Protein AF-A0A101CAP6-F1 (afdb_monomer_lite)

Foldseek 3Di:
DVLVVLVVVLVVVLVVVVVVLVVCQVVVDVVSDQDVPGCLVVLLVSLLVSQLVNQLSNDPPPSVVSSVVSNVQLNVLLVVLVVVCVVVVVPVVDPSSVSSVVRSVVVSVVVNVVVVVVVVVVD

Radius of gyration: 16.32 Å; chains: 1; bounding box: 35×28×50 Å

Sequence (123 aa):
MIRKIKFCILIIVISYTIVYFDYKIAEGDPNFHYGKDGGIILIIESILILGSLFFLVMAKTKRFLFFILGFFTSLIGSILIYLILGFCNIFENSPFHIISCISFIIIFFCFEKLINKNTIVEK

Structure (mmCIF, N/CA/C/O backbone):
data_AF-A0A101CAP6-F1
#
_entry.id   AF-A0A101CAP6-F1
#
loop_
_atom_site.group_PDB
_atom_site.id
_atom_site.type_symbol
_atom_site.label_atom_id
_atom_site.label_alt_id
_atom_site.label_comp_id
_atom_site.label_asym_id
_atom_site.label_entity_id
_atom_site.label_seq_id
_atom_site.pdbx_PDB_ins_code
_atom_site.Cartn_x
_atom_site.Cartn_y
_atom_site.Cartn_z
_atom_site.occupancy
_atom_site.B_iso_or_equiv
_atom_site.auth_seq_id
_atom_site.auth_comp_id
_atom_site.auth_asym_id
_atom_site.auth_atom_id
_atom_site.pdbx_PDB_model_num
ATOM 1 N N . MET A 1 1 ? -5.671 -11.054 19.348 1.00 60.31 1 MET A N 1
ATOM 2 C CA . MET A 1 1 ? -5.195 -12.199 18.538 1.00 60.31 1 MET A CA 1
ATOM 3 C C . MET A 1 1 ? -5.668 -12.123 17.084 1.00 60.31 1 MET A C 1
ATOM 5 O O . MET A 1 1 ? -4.830 -12.040 16.200 1.00 60.31 1 MET A O 1
ATOM 9 N N . ILE A 1 2 ? -6.978 -12.010 16.832 1.00 75.38 2 ILE A N 1
ATOM 10 C CA . ILE A 1 2 ? -7.584 -11.967 15.481 1.00 75.38 2 ILE A CA 1
ATOM 11 C C . ILE A 1 2 ? -6.980 -10.915 14.531 1.00 75.38 2 ILE A C 1
ATOM 13 O O . ILE A 1 2 ? -6.732 -11.222 13.373 1.00 75.38 2 ILE A O 1
ATOM 17 N N . ARG A 1 3 ? -6.681 -9.693 14.996 1.00 68.25 3 ARG A N 1
ATOM 18 C CA . ARG A 1 3 ? -6.064 -8.653 14.144 1.00 68.25 3 ARG A CA 1
ATOM 19 C C . ARG A 1 3 ? -4.656 -9.024 13.660 1.00 68.25 3 ARG A C 1
ATOM 21 O O . ARG A 1 3 ? -4.331 -8.761 12.512 1.00 68.25 3 ARG A O 1
ATOM 28 N N . LYS A 1 4 ? -3.842 -9.656 14.515 1.00 69.69 4 LYS A N 1
ATOM 29 C CA . LYS A 1 4 ? -2.490 -10.111 14.147 1.00 69.69 4 LYS A CA 1
ATOM 30 C C . LYS A 1 4 ? -2.564 -11.220 13.093 1.00 69.69 4 LYS A C 1
ATOM 32 O O . LYS A 1 4 ? -1.833 -11.174 12.119 1.00 69.69 4 LYS A O 1
ATOM 37 N N . ILE A 1 5 ? -3.519 -12.139 13.244 1.00 76.00 5 ILE A N 1
ATOM 38 C CA . ILE A 1 5 ? -3.778 -13.212 12.273 1.00 76.00 5 ILE A CA 1
ATOM 39 C C . ILE A 1 5 ? -4.234 -12.631 10.927 1.00 76.00 5 ILE A C 1
ATOM 41 O O . ILE A 1 5 ? -3.677 -12.986 9.897 1.00 76.00 5 ILE A O 1
ATOM 45 N N . LYS A 1 6 ? -5.181 -11.679 10.927 1.00 72.06 6 LYS A N 1
ATOM 46 C CA . LYS A 1 6 ? -5.620 -10.983 9.703 1.00 72.06 6 LYS A CA 1
ATOM 47 C C . LYS A 1 6 ? -4.473 -10.264 8.993 1.00 72.06 6 LYS A C 1
ATOM 49 O O . LYS A 1 6 ? -4.409 -10.301 7.773 1.00 72.06 6 LYS A O 1
ATOM 54 N N . PHE A 1 7 ? -3.567 -9.646 9.750 1.00 74.31 7 PHE A N 1
ATOM 55 C CA . PHE A 1 7 ? -2.373 -9.006 9.202 1.00 74.31 7 PHE A CA 1
ATOM 56 C C . PHE A 1 7 ? -1.403 -10.017 8.578 1.00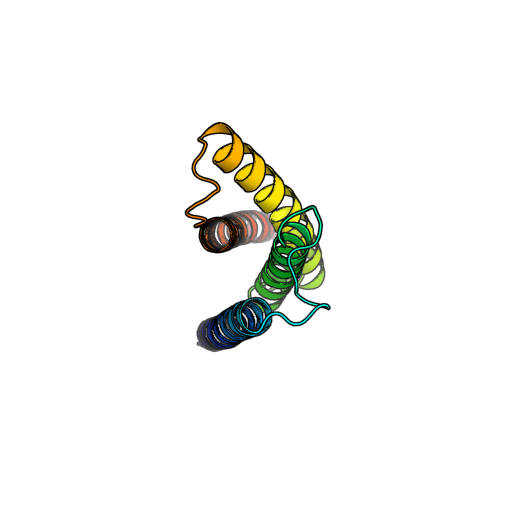 74.31 7 PHE A C 1
ATOM 58 O O . PHE A 1 7 ? -0.952 -9.801 7.460 1.00 74.31 7 PHE A O 1
ATOM 65 N N . CYS A 1 8 ? -1.131 -11.141 9.250 1.00 72.94 8 CYS A N 1
ATOM 66 C CA . CYS A 1 8 ? -0.291 -12.204 8.694 1.00 72.94 8 CYS A CA 1
ATOM 67 C C . CYS A 1 8 ? -0.888 -12.796 7.411 1.00 72.94 8 CYS A C 1
ATOM 69 O O . CYS A 1 8 ? -0.169 -12.965 6.434 1.00 72.94 8 CYS A O 1
ATOM 71 N N . ILE A 1 9 ? -2.199 -13.057 7.389 1.00 77.56 9 ILE A N 1
ATOM 72 C CA . ILE A 1 9 ? -2.897 -13.544 6.190 1.00 77.56 9 ILE A CA 1
ATOM 73 C C . ILE A 1 9 ? -2.797 -12.515 5.062 1.00 77.56 9 ILE A C 1
ATOM 75 O O . ILE A 1 9 ? -2.483 -12.883 3.936 1.00 77.56 9 ILE A O 1
ATOM 79 N N . LEU A 1 10 ? -3.010 -11.230 5.364 1.00 76.12 10 LEU A N 1
ATOM 80 C CA . LEU A 1 10 ? -2.874 -10.164 4.376 1.00 76.12 10 LEU A CA 1
ATOM 81 C C . LEU A 1 10 ? -1.454 -10.135 3.797 1.00 76.12 10 LEU A C 1
ATOM 83 O O . LEU A 1 10 ? -1.320 -10.130 2.584 1.00 76.12 10 LEU A O 1
ATOM 87 N N . ILE A 1 11 ? -0.408 -10.191 4.628 1.00 76.50 11 ILE A N 1
ATOM 88 C CA . ILE A 1 11 ? 0.984 -10.241 4.150 1.00 76.50 11 ILE A CA 1
ATOM 89 C C . ILE A 1 11 ? 1.211 -11.439 3.229 1.00 76.50 11 ILE A C 1
ATOM 91 O O . ILE A 1 11 ? 1.812 -11.273 2.178 1.00 76.50 11 ILE A O 1
ATOM 95 N N . ILE A 1 12 ? 0.724 -12.629 3.588 1.00 78.19 12 ILE A N 1
ATOM 96 C CA . ILE A 1 12 ? 0.893 -13.828 2.754 1.00 78.19 12 ILE A CA 1
ATOM 97 C C . ILE A 1 12 ? 0.236 -13.628 1.384 1.00 78.19 12 ILE A C 1
ATOM 99 O O . ILE A 1 12 ? 0.855 -13.920 0.364 1.00 78.19 12 ILE A O 1
ATOM 103 N N . VAL A 1 13 ? -0.985 -13.086 1.355 1.00 78.31 13 VAL A N 1
ATOM 104 C CA . VAL A 1 13 ? -1.701 -12.785 0.107 1.00 78.31 13 VAL A CA 1
ATOM 105 C C . VAL A 1 13 ? -0.940 -11.745 -0.713 1.00 78.31 13 VAL A C 1
ATOM 107 O O . VAL A 1 13 ? -0.730 -11.950 -1.904 1.00 78.31 13 VAL A O 1
ATOM 110 N N . ILE A 1 14 ? -0.476 -10.666 -0.081 1.00 73.44 14 ILE A N 1
ATOM 111 C CA . ILE A 1 14 ? 0.325 -9.612 -0.713 1.00 73.44 14 ILE A CA 1
ATOM 112 C C . ILE A 1 14 ? 1.587 -10.202 -1.345 1.00 73.44 14 ILE A C 1
ATOM 114 O O . ILE A 1 14 ? 1.820 -10.004 -2.532 1.00 73.44 14 ILE A O 1
ATOM 118 N N . SER A 1 15 ? 2.375 -10.953 -0.575 1.00 73.00 15 SER A N 1
ATOM 119 C CA . SER A 1 15 ? 3.631 -11.537 -1.043 1.00 73.00 15 SER A CA 1
ATOM 120 C C . SER A 1 15 ? 3.402 -12.514 -2.190 1.00 73.00 15 SER A C 1
ATOM 122 O O . SER A 1 15 ? 4.129 -12.471 -3.174 1.00 73.00 15 SER A O 1
ATOM 124 N N . TYR A 1 16 ? 2.367 -13.354 -2.102 1.00 80.75 16 TYR A N 1
ATOM 125 C CA . TYR A 1 16 ? 1.992 -14.253 -3.193 1.00 80.75 16 TYR A CA 1
ATOM 126 C C . TYR A 1 16 ? 1.602 -13.482 -4.461 1.00 80.75 16 TYR A C 1
ATOM 128 O O . TYR A 1 16 ? 2.002 -13.855 -5.559 1.00 80.75 16 TYR A O 1
ATOM 136 N N . THR A 1 17 ? 0.863 -12.382 -4.305 1.00 73.19 17 THR A N 1
ATOM 137 C CA . THR A 1 17 ? 0.409 -11.543 -5.422 1.00 73.19 17 THR A CA 1
ATOM 138 C C . THR A 1 17 ? 1.585 -10.848 -6.111 1.00 73.19 17 THR A C 1
ATOM 140 O O . THR A 1 17 ? 1.654 -10.849 -7.335 1.00 73.19 17 THR A O 1
ATOM 143 N N . ILE A 1 18 ? 2.537 -10.314 -5.337 1.00 73.06 18 ILE A N 1
ATOM 144 C CA . ILE A 1 18 ? 3.768 -9.701 -5.863 1.00 73.06 18 ILE A CA 1
ATOM 145 C C . ILE A 1 18 ? 4.586 -10.741 -6.634 1.00 73.06 18 ILE A C 1
ATOM 147 O O . ILE A 1 18 ? 4.901 -10.519 -7.796 1.00 73.06 18 ILE A O 1
ATOM 151 N N . VAL A 1 19 ? 4.846 -11.909 -6.034 1.00 77.56 19 VAL A N 1
ATOM 152 C CA . VAL A 1 19 ? 5.608 -12.990 -6.685 1.00 77.56 19 VAL A CA 1
ATOM 153 C C . VAL A 1 19 ? 4.924 -13.466 -7.970 1.00 77.56 19 VAL A C 1
ATOM 155 O O . VAL A 1 19 ? 5.596 -13.732 -8.963 1.00 77.56 19 VAL A O 1
ATOM 158 N N . TYR A 1 20 ? 3.592 -13.561 -7.974 1.00 77.31 20 TYR A N 1
ATOM 159 C CA . TYR A 1 20 ? 2.828 -13.927 -9.164 1.00 77.31 20 TYR A CA 1
ATOM 160 C C . TYR A 1 20 ? 2.959 -12.884 -10.282 1.00 77.31 20 TYR A C 1
ATOM 162 O O . TYR A 1 20 ? 3.150 -13.255 -11.441 1.00 77.31 20 TYR A O 1
ATOM 170 N N . PHE A 1 21 ? 2.884 -11.592 -9.950 1.00 66.50 21 PHE A N 1
ATOM 171 C CA . PHE A 1 21 ? 3.072 -10.527 -10.932 1.00 66.50 21 PHE A CA 1
ATOM 172 C C . PHE A 1 21 ? 4.503 -10.486 -11.466 1.00 66.50 21 PHE A C 1
ATOM 174 O O . PHE A 1 21 ? 4.668 -10.463 -12.681 1.00 66.50 21 PHE A O 1
ATOM 181 N N . ASP A 1 22 ? 5.518 -10.577 -10.605 1.00 67.31 22 ASP A N 1
ATOM 182 C CA . ASP A 1 22 ? 6.924 -10.629 -11.026 1.00 67.31 22 ASP A CA 1
ATOM 183 C C . ASP A 1 22 ? 7.183 -11.812 -11.972 1.00 67.31 22 ASP A C 1
ATOM 185 O O . ASP A 1 22 ? 7.839 -11.662 -13.003 1.00 67.31 22 ASP A O 1
ATOM 189 N N . TYR A 1 23 ? 6.606 -12.981 -11.671 1.00 76.81 23 TYR A N 1
ATOM 190 C CA . TYR A 1 23 ? 6.677 -14.156 -12.540 1.00 76.81 23 TYR A CA 1
ATOM 191 C C . TYR A 1 23 ? 6.013 -13.914 -13.904 1.00 76.81 23 TYR A C 1
ATOM 193 O O . TYR A 1 23 ? 6.605 -14.214 -14.941 1.00 76.81 23 TYR A O 1
ATOM 201 N N . LYS A 1 24 ? 4.802 -13.342 -13.924 1.00 68.19 24 LYS A N 1
ATOM 202 C CA . LYS A 1 24 ? 4.073 -13.050 -15.170 1.00 68.19 24 LYS A CA 1
ATOM 203 C C . LYS A 1 24 ? 4.766 -12.003 -16.036 1.00 68.19 24 LYS A C 1
ATOM 205 O O . LYS A 1 24 ? 4.752 -12.112 -17.261 1.00 68.19 24 LYS A O 1
ATOM 210 N N . ILE A 1 25 ? 5.402 -11.027 -15.400 1.00 64.38 25 ILE A N 1
ATOM 211 C CA . ILE A 1 25 ? 6.237 -10.028 -16.062 1.00 64.38 25 ILE A CA 1
ATOM 212 C C . ILE A 1 25 ? 7.479 -10.698 -16.677 1.00 64.38 25 ILE A C 1
ATOM 214 O O . ILE A 1 25 ? 7.815 -10.417 -17.827 1.00 64.38 25 ILE A O 1
ATOM 218 N N . ALA A 1 26 ? 8.131 -11.616 -15.953 1.00 67.88 26 ALA A N 1
ATOM 219 C CA . ALA A 1 26 ? 9.312 -12.341 -16.429 1.00 67.88 26 ALA A CA 1
ATOM 220 C C . ALA A 1 26 ? 9.016 -13.328 -17.576 1.00 67.88 26 ALA A C 1
ATOM 222 O O . ALA A 1 26 ? 9.868 -13.524 -18.440 1.00 67.88 26 ALA A O 1
ATOM 223 N N . GLU A 1 27 ? 7.814 -13.916 -17.625 1.00 74.88 27 GLU A N 1
ATOM 224 C CA . GLU A 1 27 ? 7.355 -14.769 -18.738 1.00 74.88 27 GLU A CA 1
ATOM 225 C C . GLU A 1 27 ? 7.111 -14.000 -20.050 1.00 74.88 27 GLU A C 1
ATOM 227 O O . GLU A 1 27 ? 6.919 -14.622 -21.094 1.00 74.88 27 GLU A O 1
ATOM 232 N N . GLY A 1 28 ? 7.123 -12.665 -20.023 1.00 56.53 28 GLY A N 1
ATOM 233 C CA . GLY A 1 28 ? 6.902 -11.841 -21.208 1.00 56.53 28 GLY A CA 1
ATOM 234 C C . GLY A 1 28 ? 5.457 -11.855 -21.713 1.00 56.53 28 GLY A C 1
ATOM 235 O O . GLY A 1 28 ? 5.205 -11.805 -22.916 1.00 56.53 28 GLY A O 1
ATOM 236 N N . ASP A 1 29 ? 4.487 -11.949 -20.801 1.00 61.03 29 ASP A N 1
ATOM 237 C CA . ASP A 1 29 ? 3.073 -11.841 -21.157 1.00 61.03 29 ASP A CA 1
ATOM 238 C C . ASP A 1 29 ? 2.786 -10.413 -21.671 1.00 61.03 29 ASP A C 1
ATOM 240 O O . ASP A 1 29 ? 2.998 -9.455 -20.929 1.00 61.03 29 ASP A O 1
ATOM 244 N N . PRO A 1 30 ? 2.299 -10.213 -22.910 1.00 54.53 30 PRO A N 1
ATOM 245 C CA . PRO A 1 30 ? 2.090 -8.887 -23.497 1.00 54.53 30 PRO A CA 1
ATOM 246 C C . PRO A 1 30 ? 1.072 -8.015 -22.755 1.00 54.53 30 PRO A C 1
ATOM 248 O O . PRO A 1 30 ? 1.091 -6.798 -22.925 1.00 54.53 30 PRO A O 1
ATOM 251 N N . ASN A 1 31 ? 0.227 -8.605 -21.903 1.00 57.38 31 ASN A N 1
ATOM 252 C CA . ASN A 1 31 ? -0.678 -7.855 -21.027 1.00 57.38 31 ASN A CA 1
ATOM 253 C C . ASN A 1 31 ? 0.002 -7.355 -19.738 1.00 57.38 31 ASN A C 1
ATOM 255 O O . ASN A 1 31 ? -0.508 -6.443 -19.094 1.00 57.38 31 ASN A O 1
ATOM 259 N N . PHE A 1 32 ? 1.136 -7.957 -19.364 1.00 52.00 32 PHE A N 1
ATOM 260 C CA . PHE A 1 32 ? 1.978 -7.588 -18.216 1.00 52.00 32 PHE A CA 1
ATOM 261 C C . PHE A 1 32 ? 3.324 -6.989 -18.631 1.00 52.00 32 PHE A C 1
ATOM 263 O O . PHE A 1 32 ? 4.080 -6.515 -17.782 1.00 52.00 32 PHE A O 1
ATOM 270 N N . HIS A 1 33 ? 3.636 -7.004 -19.927 1.00 51.25 33 HIS A N 1
ATOM 271 C CA . HIS A 1 33 ? 4.849 -6.429 -20.463 1.00 51.25 33 HIS A CA 1
ATOM 272 C C . HIS A 1 33 ? 4.936 -4.948 -20.108 1.00 51.25 33 HIS A C 1
ATOM 274 O O . HIS A 1 33 ? 3.954 -4.206 -20.152 1.00 51.25 33 HIS A O 1
ATOM 280 N N . TYR A 1 34 ? 6.167 -4.542 -19.802 1.00 50.94 34 TYR A N 1
ATOM 281 C CA . TYR A 1 34 ? 6.632 -3.168 -19.733 1.00 50.94 34 TYR A CA 1
ATOM 282 C C . TYR A 1 34 ? 6.075 -2.392 -20.939 1.00 50.94 34 TYR A C 1
ATOM 284 O O . TYR A 1 34 ? 6.646 -2.413 -22.028 1.00 50.94 34 TYR A O 1
ATOM 292 N N . GLY A 1 35 ? 4.946 -1.699 -20.764 1.00 52.59 35 GLY A N 1
ATOM 293 C CA . GLY A 1 35 ? 4.564 -0.613 -21.660 1.00 52.59 35 GLY A CA 1
ATOM 294 C C . GLY A 1 35 ? 5.663 0.460 -21.670 1.00 52.59 35 GLY A C 1
ATOM 295 O O . GLY A 1 35 ? 6.690 0.323 -21.002 1.00 52.59 35 GLY A O 1
ATOM 296 N N . LYS A 1 36 ? 5.443 1.583 -22.361 1.00 56.28 36 LYS A N 1
ATOM 297 C CA . LYS A 1 36 ? 6.405 2.710 -22.388 1.00 56.28 36 LYS A CA 1
ATOM 298 C C . LYS A 1 36 ? 6.884 3.173 -21.000 1.00 56.28 36 LYS A C 1
ATOM 300 O O . LYS A 1 36 ? 7.966 3.741 -20.903 1.00 56.28 36 LYS A O 1
ATOM 305 N N . ASP A 1 37 ? 6.116 2.874 -19.954 1.00 62.47 37 ASP A N 1
ATOM 306 C CA . ASP A 1 37 ? 6.335 3.337 -18.581 1.00 62.47 37 ASP A CA 1
ATOM 307 C C . ASP A 1 37 ? 6.962 2.263 -17.678 1.00 62.47 37 ASP A C 1
ATOM 309 O O . ASP A 1 37 ? 6.963 2.377 -16.456 1.00 62.47 37 ASP A O 1
ATOM 313 N N . G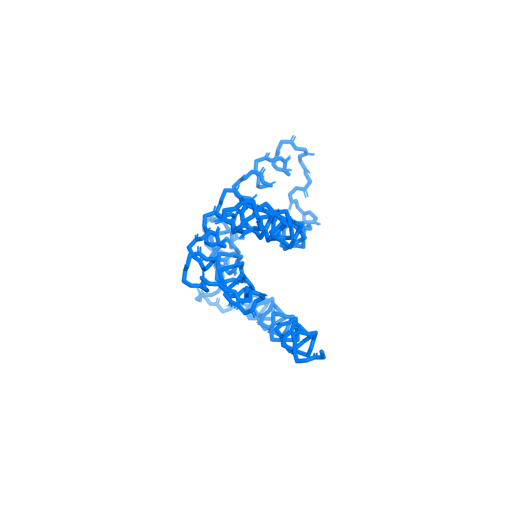LY A 1 38 ? 7.423 1.160 -18.261 1.00 67.38 38 GLY A N 1
ATOM 314 C CA . GLY A 1 38 ? 8.154 0.110 -17.568 1.00 67.38 38 GLY A CA 1
ATOM 315 C C . GLY A 1 38 ? 7.462 -0.536 -16.360 1.00 67.38 38 GLY A C 1
ATOM 316 O O . GLY A 1 38 ? 8.120 -0.907 -15.393 1.00 67.38 38 GLY A O 1
ATOM 317 N N . GLY A 1 39 ? 6.130 -0.639 -16.396 1.00 72.19 39 GLY A N 1
ATOM 318 C CA . GLY A 1 39 ? 5.335 -1.261 -15.330 1.00 72.19 39 GLY A CA 1
ATOM 319 C C . GLY A 1 39 ? 5.061 -0.364 -14.115 1.00 72.19 39 GLY A C 1
ATOM 320 O O . GLY A 1 39 ? 4.375 -0.797 -13.192 1.00 72.19 39 GLY A O 1
ATOM 321 N N . ILE A 1 40 ? 5.516 0.897 -14.113 1.00 75.31 40 ILE A N 1
ATOM 322 C CA . ILE A 1 40 ? 5.348 1.831 -12.981 1.00 75.31 40 ILE A CA 1
ATOM 323 C C . ILE A 1 40 ? 3.870 2.029 -12.611 1.00 75.31 40 ILE A C 1
ATOM 325 O O . ILE A 1 40 ? 3.529 2.060 -11.429 1.00 75.31 40 ILE A O 1
ATOM 329 N N . ILE A 1 41 ? 2.982 2.129 -13.603 1.00 79.62 41 ILE A N 1
ATOM 330 C CA . ILE A 1 41 ? 1.542 2.326 -13.373 1.00 79.62 41 ILE A CA 1
ATOM 331 C C . ILE A 1 41 ? 0.933 1.123 -12.640 1.00 79.62 41 ILE A C 1
ATOM 333 O O . ILE A 1 41 ? 0.293 1.306 -11.608 1.00 79.62 41 ILE A O 1
ATOM 337 N N . LEU A 1 42 ? 1.204 -0.100 -13.107 1.00 77.75 42 LEU A N 1
ATOM 338 C CA . LEU A 1 42 ? 0.752 -1.346 -12.468 1.00 77.75 42 LEU A CA 1
ATOM 339 C C . LEU A 1 42 ? 1.274 -1.476 -11.028 1.00 77.75 42 LEU A C 1
ATOM 341 O O . LEU A 1 42 ? 0.560 -1.912 -10.119 1.00 77.75 42 LEU A O 1
ATOM 345 N N . ILE A 1 43 ? 2.516 -1.053 -10.792 1.00 78.75 43 ILE A N 1
ATOM 346 C CA . ILE A 1 43 ? 3.104 -1.017 -9.452 1.00 78.75 43 ILE A CA 1
ATOM 347 C C . ILE A 1 43 ? 2.354 -0.022 -8.550 1.00 78.75 43 ILE A C 1
ATOM 349 O O . ILE A 1 43 ? 2.017 -0.340 -7.409 1.00 78.75 43 ILE A O 1
ATOM 353 N N . ILE A 1 44 ? 2.039 1.176 -9.044 1.00 84.44 44 ILE A N 1
ATOM 354 C CA . ILE A 1 44 ? 1.267 2.162 -8.276 1.00 84.44 44 ILE A CA 1
ATOM 355 C C . ILE A 1 44 ? -0.143 1.634 -7.982 1.00 84.44 44 ILE A C 1
ATOM 357 O O . ILE A 1 44 ? -0.590 1.701 -6.837 1.00 84.44 44 ILE A O 1
ATOM 361 N N . GLU A 1 45 ? -0.830 1.057 -8.968 1.00 85.88 45 GLU A N 1
ATOM 362 C CA . GLU A 1 45 ? -2.163 0.467 -8.797 1.00 85.88 45 GLU A CA 1
ATOM 363 C C . GLU A 1 45 ? -2.178 -0.631 -7.732 1.00 85.88 45 GLU A C 1
ATOM 365 O O . GLU A 1 45 ? -3.031 -0.636 -6.839 1.00 85.88 45 GLU A O 1
ATOM 370 N N . SER A 1 46 ? -1.196 -1.530 -7.766 1.00 85.19 46 SER A N 1
ATOM 371 C CA . SER A 1 46 ? -1.082 -2.583 -6.761 1.00 85.19 46 SER A CA 1
ATOM 372 C C . SER A 1 46 ? -0.804 -2.016 -5.362 1.00 85.19 46 SER A C 1
ATOM 374 O O . SER A 1 46 ? -1.443 -2.466 -4.411 1.00 85.19 46 SER A O 1
ATOM 376 N N . ILE A 1 47 ? 0.033 -0.978 -5.213 1.00 89.44 47 ILE A N 1
ATOM 377 C CA . ILE A 1 47 ? 0.263 -0.266 -3.934 1.00 89.44 47 ILE A CA 1
ATOM 378 C C . ILE A 1 47 ? -1.017 0.414 -3.414 1.00 89.44 47 ILE A C 1
ATOM 380 O O . ILE A 1 47 ? -1.288 0.395 -2.204 1.00 89.44 47 ILE A O 1
ATOM 384 N N . LEU A 1 48 ? -1.819 1.007 -4.303 1.00 92.00 48 LEU A N 1
ATOM 385 C CA . LEU A 1 48 ? -3.102 1.630 -3.964 1.00 92.00 48 LEU A CA 1
ATOM 386 C C . LEU A 1 48 ? -4.081 0.608 -3.394 1.00 92.00 48 LEU A C 1
ATOM 388 O O . LEU A 1 48 ? -4.651 0.824 -2.319 1.00 92.00 48 LEU A O 1
ATOM 392 N N . ILE A 1 49 ? -4.244 -0.521 -4.085 1.00 90.25 49 ILE A N 1
ATOM 393 C CA . ILE A 1 49 ? -5.108 -1.619 -3.642 1.00 90.25 49 ILE A CA 1
ATOM 394 C C . ILE A 1 49 ? -4.612 -2.156 -2.296 1.00 90.25 49 ILE A C 1
ATOM 396 O O . ILE A 1 49 ? -5.402 -2.297 -1.357 1.00 90.25 49 ILE A O 1
ATOM 400 N N . LEU A 1 50 ? -3.300 -2.378 -2.168 1.00 89.19 50 LEU A N 1
ATOM 401 C CA . LEU A 1 50 ? -2.671 -2.872 -0.945 1.00 89.19 50 LEU A CA 1
ATOM 402 C C . LEU A 1 50 ? -2.966 -1.996 0.264 1.00 89.19 50 LEU A C 1
ATOM 404 O O . LEU A 1 50 ? -3.427 -2.496 1.288 1.00 89.19 50 LEU A O 1
ATOM 408 N N . GLY A 1 51 ? -2.687 -0.695 0.161 1.00 92.12 51 GLY A N 1
ATOM 409 C CA . GLY A 1 51 ? -2.837 0.210 1.295 1.00 92.12 51 GLY A CA 1
ATOM 410 C C . GLY A 1 51 ? -4.297 0.406 1.670 1.00 92.12 51 GLY A C 1
ATOM 411 O O . GLY A 1 51 ? -4.631 0.398 2.854 1.00 92.12 51 GLY A O 1
ATOM 412 N N . SER A 1 52 ? -5.189 0.467 0.681 1.00 93.44 52 SER A N 1
ATOM 413 C CA . SER A 1 52 ? -6.633 0.545 0.920 1.00 93.44 52 SER A CA 1
ATOM 414 C C . SER A 1 52 ? -7.135 -0.677 1.699 1.00 93.44 52 SER A C 1
ATOM 416 O O . SER A 1 52 ? -7.791 -0.537 2.737 1.00 93.44 52 SER A O 1
ATOM 418 N N . LEU A 1 53 ? -6.771 -1.889 1.257 1.00 90.50 53 LEU A N 1
ATOM 419 C CA . LEU A 1 53 ? -7.131 -3.136 1.938 1.00 90.50 53 LEU A CA 1
ATOM 420 C C . LEU A 1 53 ? -6.469 -3.256 3.313 1.00 90.50 53 LEU A C 1
ATOM 422 O O . LEU A 1 53 ? -7.122 -3.662 4.276 1.00 90.50 53 LEU A O 1
ATOM 426 N N . PHE A 1 54 ? -5.202 -2.864 3.436 1.00 90.94 54 PHE A N 1
ATOM 427 C CA . PHE A 1 54 ? -4.482 -2.880 4.703 1.00 90.94 54 PHE A CA 1
ATOM 428 C C . PHE A 1 54 ? -5.174 -2.001 5.750 1.00 90.94 54 PHE A C 1
ATOM 430 O O . PHE A 1 54 ? -5.478 -2.477 6.849 1.00 90.94 54 PHE A O 1
ATOM 437 N N . PHE A 1 55 ? -5.500 -0.753 5.403 1.00 92.75 55 PHE A N 1
ATOM 438 C CA . PHE A 1 55 ? -6.199 0.159 6.306 1.00 92.75 55 PHE A CA 1
ATOM 439 C C . PHE A 1 55 ? -7.590 -0.371 6.676 1.00 92.75 55 PHE A C 1
ATOM 441 O O . PHE A 1 55 ? -7.963 -0.349 7.851 1.00 92.75 55 PHE A O 1
ATOM 448 N N . LEU A 1 56 ? -8.340 -0.897 5.702 1.00 90.38 56 LEU A N 1
ATOM 449 C CA . LEU A 1 56 ? -9.665 -1.481 5.922 1.00 90.38 56 LEU A CA 1
ATOM 450 C C . LEU A 1 56 ? -9.627 -2.657 6.910 1.00 90.38 56 LEU A C 1
ATOM 452 O O . LEU A 1 56 ? -10.468 -2.748 7.809 1.00 90.38 56 LEU A O 1
ATOM 456 N N . VAL A 1 57 ? -8.660 -3.563 6.742 1.00 88.56 57 VAL A N 1
ATOM 457 C CA . VAL A 1 57 ? -8.523 -4.783 7.551 1.00 88.56 57 VAL A CA 1
ATOM 458 C C . VAL A 1 57 ? -8.021 -4.470 8.960 1.00 88.56 57 VAL A C 1
ATOM 460 O O . VAL A 1 57 ? -8.457 -5.107 9.926 1.00 88.56 57 VAL A O 1
ATOM 463 N N . MET A 1 58 ? -7.115 -3.501 9.094 1.00 87.88 58 MET A N 1
ATOM 464 C CA . MET A 1 58 ? -6.479 -3.181 10.373 1.00 87.88 58 MET A CA 1
ATOM 465 C C . MET A 1 58 ? -7.296 -2.238 11.254 1.00 87.88 58 MET A C 1
ATOM 467 O O . MET A 1 58 ? -7.160 -2.289 12.486 1.00 87.88 58 MET A O 1
ATOM 471 N N . ALA A 1 59 ? -8.161 -1.415 10.661 1.00 87.12 59 ALA A N 1
ATOM 472 C CA . ALA A 1 59 ? -9.010 -0.486 11.389 1.00 87.12 59 ALA A CA 1
ATOM 473 C C . ALA A 1 59 ? -10.010 -1.207 12.310 1.00 87.12 59 ALA A C 1
ATOM 475 O O . ALA A 1 59 ? -10.790 -2.077 11.902 1.00 87.12 59 ALA A O 1
ATOM 476 N N . LYS A 1 60 ? -10.017 -0.807 13.586 1.00 83.25 60 LYS A N 1
ATOM 477 C CA . LYS A 1 60 ? -10.975 -1.316 14.582 1.00 83.25 60 LYS A CA 1
ATOM 478 C C . LYS A 1 60 ? -12.361 -0.692 14.415 1.00 83.25 60 LYS A C 1
ATOM 480 O O . LYS A 1 60 ? -13.362 -1.381 14.584 1.00 83.25 60 LYS A O 1
ATOM 485 N N . THR A 1 61 ? -12.410 0.591 14.070 1.00 81.81 61 THR A N 1
ATOM 486 C CA . THR A 1 61 ? -13.622 1.408 13.930 1.00 81.81 61 THR A CA 1
ATOM 487 C C . THR A 1 61 ? -13.552 2.219 12.636 1.00 81.81 61 THR A C 1
ATOM 489 O O . THR A 1 61 ? -12.480 2.358 12.051 1.00 81.81 61 THR A O 1
ATOM 492 N N . LYS A 1 62 ? -14.702 2.722 12.160 1.00 86.44 62 LYS A N 1
ATOM 493 C CA . LYS A 1 62 ? -14.804 3.574 10.956 1.00 86.44 62 LYS A CA 1
ATOM 494 C C . LYS A 1 62 ? -14.042 2.999 9.742 1.00 86.44 62 LYS A C 1
ATOM 496 O O . LYS A 1 62 ? -13.316 3.713 9.059 1.00 86.44 62 LYS A O 1
ATOM 501 N N . ARG A 1 63 ? -14.204 1.695 9.468 1.00 87.12 63 ARG A N 1
ATOM 502 C CA . ARG A 1 63 ? -13.428 0.963 8.444 1.00 87.12 63 ARG A CA 1
ATOM 503 C C . ARG A 1 63 ? -13.471 1.611 7.059 1.00 87.12 63 ARG A C 1
ATOM 505 O O . ARG A 1 63 ? -12.442 1.673 6.402 1.00 87.12 63 ARG A O 1
ATOM 512 N N . PHE A 1 64 ? -14.627 2.132 6.649 1.00 89.44 64 PHE A N 1
ATOM 513 C CA . PHE A 1 64 ? -14.775 2.820 5.364 1.00 89.44 64 PHE A CA 1
ATOM 514 C C . PHE A 1 64 ? -13.947 4.115 5.285 1.00 89.44 64 PHE A C 1
ATOM 516 O O . PHE A 1 64 ? -13.283 4.356 4.283 1.00 89.44 64 PHE A O 1
ATOM 523 N N . LEU A 1 65 ? -13.896 4.899 6.370 1.00 90.88 65 LEU A N 1
ATOM 524 C CA . LEU A 1 65 ? -13.023 6.075 6.457 1.00 90.88 65 LEU A CA 1
ATOM 525 C C . LEU A 1 65 ? -11.553 5.666 6.318 1.00 90.88 65 LEU A C 1
ATOM 527 O O . LEU A 1 65 ? -10.811 6.283 5.563 1.00 90.88 65 LEU A O 1
ATOM 531 N N . PHE A 1 66 ? -11.139 4.606 7.018 1.00 92.38 66 PHE A N 1
ATOM 532 C CA . PHE A 1 66 ? -9.775 4.092 6.919 1.00 92.38 66 PHE A CA 1
ATOM 533 C C . PHE A 1 66 ? -9.454 3.554 5.524 1.00 92.38 66 PHE A C 1
ATOM 535 O O . PHE A 1 66 ? -8.353 3.786 5.054 1.00 92.38 66 PHE A O 1
ATOM 542 N N . PHE A 1 67 ? -10.392 2.907 4.833 1.00 93.00 67 PHE A N 1
ATOM 543 C CA . PHE A 1 67 ? -10.203 2.488 3.443 1.00 93.00 67 PHE A CA 1
ATOM 544 C C . PHE A 1 67 ? -9.907 3.679 2.520 1.00 93.00 67 PHE A C 1
ATOM 546 O O . PHE A 1 67 ? -8.915 3.651 1.796 1.00 93.00 67 PHE A O 1
ATOM 553 N N . ILE A 1 68 ? -10.704 4.752 2.611 1.00 94.44 68 ILE A N 1
ATOM 554 C CA . 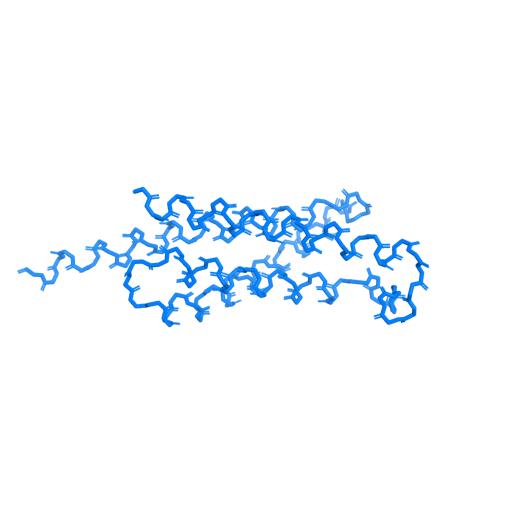ILE A 1 68 ? -10.481 5.986 1.840 1.00 94.44 68 ILE A CA 1
ATOM 555 C C . ILE A 1 68 ? -9.134 6.620 2.209 1.00 94.44 68 ILE A C 1
ATOM 557 O O . ILE A 1 68 ? -8.367 7.001 1.326 1.00 94.44 68 ILE A O 1
ATOM 561 N N . LEU A 1 69 ? -8.818 6.702 3.506 1.00 93.94 69 LEU A N 1
ATOM 562 C CA . LEU A 1 69 ? -7.518 7.193 3.962 1.00 93.94 69 LEU A CA 1
ATOM 563 C C . LEU A 1 69 ? -6.385 6.339 3.392 1.00 93.94 69 LEU A C 1
ATOM 565 O O . LEU A 1 69 ? -5.421 6.900 2.892 1.00 93.94 69 LEU A O 1
ATOM 569 N N . GLY A 1 70 ? -6.509 5.013 3.409 1.00 94.62 70 GLY A N 1
ATOM 570 C CA . GLY A 1 70 ? -5.523 4.086 2.860 1.00 94.62 70 GLY A CA 1
ATOM 571 C C . GLY A 1 70 ? -5.263 4.333 1.379 1.00 94.62 70 GLY A C 1
ATOM 572 O O . GLY A 1 70 ? -4.105 4.436 0.989 1.00 94.62 70 GLY A O 1
ATOM 573 N N . PHE A 1 71 ? -6.318 4.538 0.586 1.00 94.81 71 PHE A N 1
ATOM 574 C CA . PHE A 1 71 ? -6.198 4.882 -0.831 1.00 94.81 71 PHE A CA 1
ATOM 575 C C . PHE A 1 71 ? -5.380 6.162 -1.048 1.00 94.81 71 PHE A C 1
ATOM 577 O O . P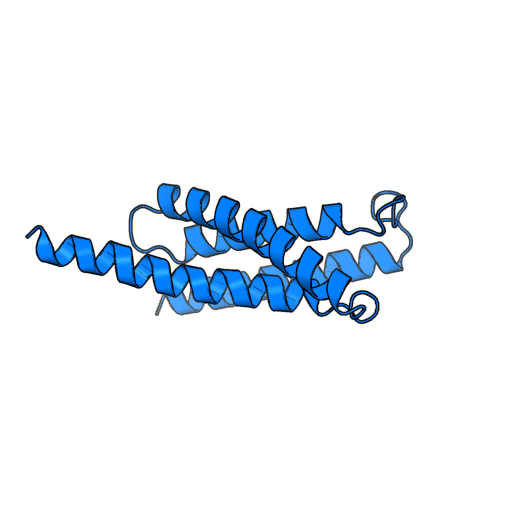HE A 1 71 ? -4.363 6.138 -1.738 1.00 94.81 71 PHE A O 1
ATOM 584 N N . PHE A 1 72 ? -5.773 7.273 -0.414 1.00 95.56 72 PHE A N 1
ATOM 585 C CA . PHE A 1 72 ? -5.070 8.552 -0.577 1.00 95.56 72 PHE A CA 1
ATOM 586 C C . PHE A 1 72 ? -3.651 8.521 -0.009 1.00 95.56 72 PHE A C 1
ATOM 588 O O . PHE A 1 72 ? -2.741 9.105 -0.592 1.00 95.56 72 PHE A O 1
ATOM 595 N N . THR A 1 73 ? -3.448 7.819 1.106 1.00 94.25 73 THR A N 1
ATOM 596 C CA . THR A 1 73 ? -2.125 7.671 1.719 1.00 94.25 73 THR A CA 1
ATOM 597 C C . THR A 1 73 ? -1.191 6.899 0.796 1.00 94.25 73 THR A C 1
ATOM 599 O O . THR A 1 73 ? -0.059 7.326 0.587 1.00 94.25 73 THR A O 1
ATOM 602 N N . SER A 1 74 ? -1.668 5.798 0.209 1.00 93.88 74 SER A N 1
ATOM 603 C CA . SER A 1 74 ? -0.909 5.042 -0.783 1.00 93.88 74 SER A CA 1
ATOM 604 C C . SER A 1 74 ? -0.629 5.858 -2.035 1.00 93.88 74 SER A C 1
ATOM 606 O O . SER A 1 74 ? 0.498 5.814 -2.504 1.00 93.88 74 SER A O 1
ATOM 608 N N . LEU A 1 75 ? -1.601 6.628 -2.539 1.00 93.62 75 LEU A N 1
ATOM 609 C CA . LEU A 1 75 ? -1.438 7.448 -3.743 1.00 93.62 75 LEU A CA 1
ATOM 610 C C . LEU A 1 75 ? -0.357 8.509 -3.559 1.00 93.62 75 LEU A C 1
ATOM 612 O O . LEU A 1 75 ? 0.577 8.620 -4.349 1.00 93.62 75 LEU A O 1
ATOM 616 N N . ILE A 1 76 ? -0.483 9.295 -2.492 1.00 93.88 76 ILE A N 1
ATOM 617 C CA . ILE A 1 76 ? 0.460 10.370 -2.193 1.00 93.88 76 ILE A CA 1
ATOM 618 C C . ILE A 1 76 ? 1.824 9.768 -1.841 1.00 93.88 76 ILE A C 1
ATOM 620 O O . ILE A 1 76 ? 2.849 10.250 -2.316 1.00 93.88 76 ILE A O 1
ATOM 624 N N . GLY A 1 77 ? 1.842 8.689 -1.054 1.00 91.88 77 GLY A N 1
ATOM 625 C CA . GLY A 1 77 ? 3.061 7.986 -0.667 1.00 91.88 77 GLY A CA 1
ATOM 626 C C . GLY A 1 77 ? 3.828 7.435 -1.866 1.00 91.88 77 GLY A C 1
ATOM 627 O O . GLY A 1 77 ? 5.022 7.697 -1.989 1.00 91.88 77 GLY A O 1
ATOM 628 N N . SER A 1 78 ? 3.155 6.738 -2.785 1.00 90.31 78 SER A N 1
ATOM 629 C CA . SER A 1 78 ? 3.790 6.177 -3.979 1.00 90.31 78 SER A CA 1
ATOM 630 C C . SER A 1 78 ? 4.333 7.270 -4.898 1.00 90.31 78 SER A C 1
ATOM 632 O O . SER A 1 78 ? 5.446 7.135 -5.395 1.00 90.31 78 SER A O 1
ATOM 634 N N . ILE A 1 79 ? 3.609 8.382 -5.077 1.00 90.19 79 ILE A N 1
ATOM 635 C CA . ILE A 1 79 ? 4.089 9.525 -5.871 1.00 90.19 79 ILE A CA 1
ATOM 636 C C . ILE A 1 79 ? 5.325 10.160 -5.221 1.00 90.19 79 ILE A C 1
ATOM 638 O O . ILE A 1 79 ? 6.320 10.408 -5.899 1.00 90.19 79 ILE A O 1
ATOM 642 N N . LEU A 1 80 ? 5.301 10.399 -3.907 1.00 91.56 80 LEU A N 1
ATOM 643 C CA . LEU A 1 80 ? 6.437 10.991 -3.197 1.00 91.56 80 LEU A CA 1
ATOM 644 C C . LEU A 1 80 ? 7.675 10.096 -3.257 1.00 91.56 80 LEU A C 1
ATOM 646 O O . LEU A 1 80 ? 8.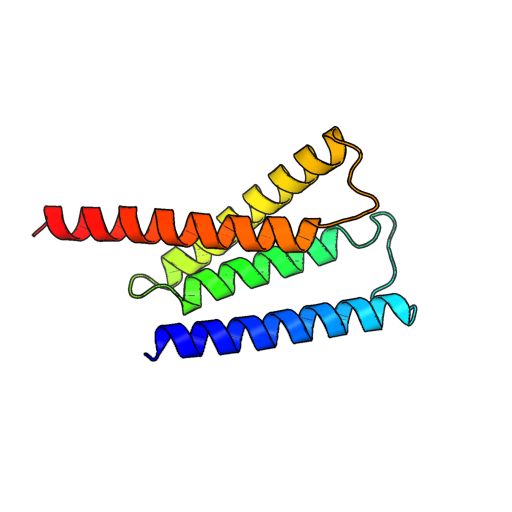764 10.577 -3.555 1.00 91.56 80 LEU A O 1
ATOM 650 N N . ILE A 1 81 ? 7.519 8.796 -3.007 1.00 89.88 81 ILE A N 1
ATOM 651 C CA . ILE A 1 81 ? 8.637 7.849 -3.047 1.00 89.88 81 ILE A CA 1
ATOM 652 C C . ILE A 1 81 ? 9.182 7.738 -4.473 1.00 89.88 81 ILE A C 1
ATOM 654 O O . ILE A 1 81 ? 10.398 7.712 -4.645 1.00 89.88 81 ILE A O 1
ATOM 658 N N . TYR A 1 82 ? 8.312 7.737 -5.487 1.00 86.19 82 TYR A N 1
ATOM 659 C CA . TYR A 1 82 ? 8.722 7.753 -6.890 1.00 86.19 82 TYR A CA 1
ATOM 660 C C . TYR A 1 82 ? 9.614 8.964 -7.199 1.00 86.19 82 TYR A C 1
ATOM 662 O O . TYR A 1 82 ? 10.713 8.804 -7.727 1.00 86.19 82 TYR A O 1
ATOM 670 N N . LEU A 1 83 ? 9.180 10.164 -6.800 1.00 88.38 83 LEU A N 1
ATOM 671 C CA . LEU A 1 83 ? 9.943 11.398 -7.002 1.00 88.38 83 LEU A CA 1
ATOM 672 C C . LEU A 1 83 ? 11.282 11.383 -6.252 1.00 88.38 83 LEU A C 1
ATOM 674 O O . LEU A 1 83 ? 12.297 11.783 -6.816 1.00 88.38 83 LEU A O 1
ATOM 678 N N . ILE A 1 84 ? 11.305 10.897 -5.007 1.00 87.25 84 ILE A N 1
ATOM 679 C CA . ILE A 1 84 ? 12.530 10.808 -4.196 1.00 87.25 84 ILE A CA 1
ATOM 680 C C . ILE A 1 84 ? 13.528 9.829 -4.824 1.00 87.25 84 ILE A C 1
ATOM 682 O O . ILE A 1 84 ? 14.695 10.169 -5.003 1.00 87.25 84 ILE A O 1
ATOM 686 N N . LEU A 1 85 ? 13.082 8.622 -5.185 1.00 84.31 85 LEU A N 1
ATOM 687 C CA . LEU A 1 85 ? 13.951 7.610 -5.791 1.00 84.31 85 LEU A CA 1
ATOM 688 C C . LEU A 1 85 ? 14.454 8.038 -7.172 1.00 84.31 85 LEU A C 1
ATOM 690 O O . LEU A 1 85 ? 15.611 7.767 -7.500 1.00 84.31 85 LEU A O 1
ATOM 694 N N . GLY A 1 86 ? 13.610 8.727 -7.948 1.00 81.62 86 GLY A N 1
ATOM 695 C CA . GLY A 1 86 ? 13.989 9.333 -9.222 1.00 81.62 86 GLY A CA 1
ATOM 696 C C . GLY A 1 86 ? 15.043 10.426 -9.046 1.00 81.62 86 GLY A C 1
ATOM 697 O O . GLY A 1 86 ? 16.042 10.427 -9.753 1.00 81.62 86 GLY A O 1
ATOM 698 N N . PHE A 1 87 ? 14.888 11.301 -8.047 1.00 81.25 87 PHE A N 1
ATOM 699 C CA . PHE A 1 87 ? 15.876 12.341 -7.741 1.00 81.25 87 PHE A CA 1
ATOM 700 C C . PHE A 1 87 ? 17.225 11.765 -7.283 1.00 81.25 87 PHE A C 1
ATOM 702 O O . PHE A 1 87 ? 18.278 12.318 -7.589 1.00 81.25 87 PHE A O 1
ATOM 709 N N . CYS A 1 88 ? 17.212 10.640 -6.565 1.00 80.94 88 CYS A N 1
ATOM 710 C CA . CYS A 1 88 ? 18.428 9.980 -6.094 1.00 80.94 88 CYS A CA 1
ATOM 711 C C . CYS A 1 88 ? 19.102 9.072 -7.141 1.00 80.94 88 CYS A C 1
ATOM 713 O O . CYS A 1 88 ? 20.152 8.515 -6.832 1.00 80.94 88 CYS A O 1
ATOM 715 N N . ASN A 1 89 ? 18.534 8.901 -8.344 1.00 74.19 89 ASN A N 1
ATOM 716 C CA . ASN A 1 89 ? 18.992 7.938 -9.361 1.00 74.19 89 ASN A CA 1
ATOM 717 C C . ASN A 1 89 ? 19.092 6.479 -8.850 1.00 74.19 89 ASN A C 1
ATOM 719 O O . ASN A 1 89 ? 19.908 5.702 -9.332 1.00 74.19 89 ASN A O 1
ATOM 723 N N . ILE A 1 90 ? 18.258 6.078 -7.878 1.00 70.94 90 ILE A N 1
ATOM 724 C CA . ILE A 1 90 ? 18.250 4.707 -7.302 1.00 70.94 90 ILE A CA 1
ATOM 725 C C . ILE A 1 90 ? 17.153 3.836 -7.952 1.00 70.94 90 ILE A C 1
ATOM 727 O O . ILE A 1 90 ? 16.895 2.704 -7.548 1.00 70.94 90 ILE A O 1
ATOM 731 N N . PHE A 1 91 ? 16.487 4.356 -8.983 1.00 64.69 91 PHE A N 1
ATOM 732 C CA . PHE A 1 91 ? 15.284 3.754 -9.553 1.00 64.69 91 PHE A CA 1
ATOM 733 C C . PHE A 1 91 ? 15.512 2.348 -10.142 1.00 64.69 91 PHE A C 1
ATOM 735 O O . PHE A 1 91 ? 14.645 1.485 -10.030 1.00 64.69 91 PHE A O 1
ATOM 742 N N . GLU A 1 92 ? 16.698 2.093 -10.700 1.00 58.69 92 GLU A N 1
ATOM 743 C CA . GLU A 1 92 ? 17.028 0.846 -11.407 1.00 58.69 92 GLU A CA 1
ATOM 744 C C . GLU A 1 92 ? 17.215 -0.374 -10.483 1.00 58.69 92 GLU A C 1
ATOM 746 O O . GLU A 1 92 ? 17.045 -1.502 -10.931 1.00 58.69 92 GLU A O 1
ATOM 751 N N . ASN A 1 93 ? 17.460 -0.176 -9.179 1.00 54.09 93 ASN A N 1
ATOM 752 C CA . ASN A 1 93 ? 17.633 -1.261 -8.188 1.00 54.09 93 ASN A CA 1
ATOM 753 C C . ASN A 1 93 ? 16.421 -1.414 -7.241 1.00 54.09 93 ASN A C 1
ATOM 755 O O . ASN A 1 93 ? 16.544 -1.866 -6.104 1.00 54.09 93 ASN A O 1
ATOM 759 N N . SER A 1 94 ? 15.258 -0.988 -7.738 1.00 59.00 94 SER A N 1
ATOM 760 C CA . SER A 1 94 ? 13.975 -0.685 -7.093 1.00 59.00 94 SER A CA 1
ATOM 761 C C . SER A 1 94 ? 13.594 -1.428 -5.792 1.00 59.00 94 SER A C 1
ATOM 763 O O . SER A 1 94 ? 12.932 -2.467 -5.817 1.00 59.00 94 SER A O 1
ATOM 765 N N . PRO A 1 95 ? 13.812 -0.800 -4.620 1.00 72.00 95 PRO A N 1
ATOM 766 C CA . PRO A 1 95 ? 13.047 -1.080 -3.406 1.00 72.00 95 PRO A CA 1
ATOM 767 C C . PRO A 1 95 ? 11.692 -0.333 -3.373 1.00 72.00 95 PRO A C 1
ATOM 769 O O . PRO A 1 95 ? 11.083 -0.228 -2.307 1.00 72.00 95 PRO A O 1
ATOM 772 N N . PHE A 1 96 ? 11.200 0.211 -4.500 1.00 80.38 96 PHE A N 1
ATOM 773 C CA . PHE A 1 96 ? 10.035 1.112 -4.546 1.00 80.38 96 PHE A CA 1
ATOM 774 C C . PHE A 1 96 ? 8.786 0.513 -3.892 1.00 80.38 96 PHE A C 1
ATOM 776 O O . PHE A 1 96 ? 8.158 1.153 -3.043 1.00 80.38 96 PHE A O 1
ATOM 783 N N . HIS A 1 97 ? 8.463 -0.735 -4.235 1.00 78.19 97 HIS A N 1
ATOM 784 C CA . HIS A 1 97 ? 7.330 -1.463 -3.668 1.00 78.19 97 HIS A CA 1
ATOM 785 C C . HIS A 1 97 ? 7.455 -1.619 -2.149 1.00 78.19 97 HIS A C 1
ATOM 787 O O . HIS A 1 97 ? 6.502 -1.363 -1.412 1.00 78.19 97 HIS A O 1
ATOM 793 N N . ILE A 1 98 ? 8.644 -2.000 -1.677 1.00 82.12 98 ILE A N 1
ATOM 794 C CA . ILE A 1 98 ? 8.919 -2.263 -0.262 1.00 82.12 98 ILE A CA 1
ATOM 795 C C . ILE A 1 98 ? 8.822 -0.966 0.544 1.00 82.12 98 ILE A C 1
ATOM 797 O O . ILE A 1 98 ? 8.124 -0.923 1.557 1.00 82.12 98 ILE A O 1
ATOM 801 N N . ILE A 1 99 ? 9.466 0.106 0.077 1.00 85.50 99 ILE A N 1
ATOM 802 C CA . ILE A 1 99 ? 9.441 1.413 0.748 1.00 85.50 99 ILE A CA 1
ATOM 803 C C . ILE A 1 99 ? 8.011 1.960 0.777 1.00 85.50 99 ILE A C 1
ATOM 805 O O . ILE A 1 99 ? 7.554 2.434 1.820 1.00 85.50 99 ILE A O 1
ATOM 809 N N . SER A 1 100 ? 7.271 1.818 -0.325 1.00 86.44 100 SER A N 1
ATOM 810 C CA . SER A 1 100 ? 5.864 2.220 -0.391 1.00 86.44 100 SER A CA 1
ATOM 811 C C . SER A 1 100 ? 5.015 1.454 0.617 1.00 86.44 100 SER A C 1
ATOM 813 O O . SER A 1 100 ? 4.261 2.073 1.368 1.00 86.44 100 SER A O 1
ATOM 815 N N . CYS A 1 101 ? 5.216 0.139 0.737 1.00 84.75 101 CYS A N 1
ATOM 816 C CA . CYS A 1 101 ? 4.527 -0.678 1.732 1.00 84.75 101 CYS A CA 1
ATOM 817 C C . CYS A 1 101 ? 4.832 -0.262 3.170 1.00 84.75 101 CYS A C 1
ATOM 819 O O . CYS A 1 101 ? 3.922 -0.081 3.980 1.00 84.75 101 CYS A O 1
ATOM 821 N N . ILE A 1 102 ? 6.109 -0.065 3.490 1.00 88.00 102 ILE A N 1
AT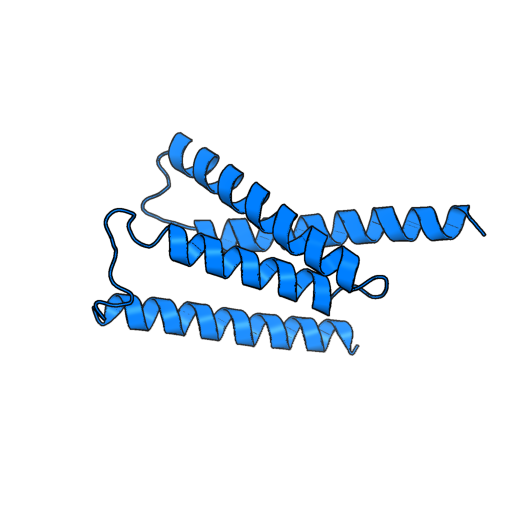OM 822 C CA . ILE A 1 102 ? 6.534 0.361 4.825 1.00 88.00 102 ILE A CA 1
ATOM 823 C C . ILE A 1 102 ? 5.920 1.723 5.173 1.00 88.00 102 ILE A C 1
ATOM 825 O O . ILE A 1 102 ? 5.439 1.911 6.294 1.00 88.00 102 ILE A O 1
ATOM 829 N N . SER A 1 103 ? 5.879 2.655 4.216 1.00 90.19 103 SER A N 1
ATOM 830 C CA . SER A 1 103 ? 5.372 4.008 4.452 1.00 90.19 103 SER A CA 1
ATOM 831 C C . SER A 1 103 ? 3.900 4.022 4.875 1.00 90.19 103 SER A C 1
ATOM 833 O O . SER A 1 103 ? 3.574 4.592 5.920 1.00 90.19 103 SER A O 1
ATOM 835 N N . PHE A 1 104 ? 3.004 3.336 4.153 1.00 88.56 104 PHE A N 1
ATOM 836 C CA . PHE A 1 104 ? 1.588 3.335 4.519 1.00 88.56 104 PHE A CA 1
ATOM 837 C C . PHE A 1 104 ? 1.333 2.542 5.810 1.00 88.56 104 PHE A C 1
ATOM 839 O O . PHE A 1 104 ? 0.417 2.886 6.559 1.00 88.56 104 PHE A O 1
ATOM 846 N N . ILE A 1 105 ? 2.154 1.529 6.128 1.00 89.00 105 ILE A N 1
ATOM 847 C CA . ILE A 1 105 ? 2.070 0.810 7.410 1.00 89.00 105 ILE A CA 1
ATOM 848 C C . ILE A 1 105 ? 2.346 1.768 8.571 1.00 89.00 105 ILE A C 1
ATOM 850 O O . ILE A 1 105 ? 1.573 1.811 9.530 1.00 89.00 105 ILE A O 1
ATOM 854 N N . ILE A 1 106 ? 3.418 2.559 8.484 1.00 91.12 106 ILE A N 1
ATOM 855 C CA . ILE A 1 106 ? 3.768 3.546 9.512 1.00 91.12 106 ILE A CA 1
ATOM 856 C C . ILE A 1 106 ? 2.648 4.583 9.649 1.00 91.12 106 ILE A C 1
ATOM 858 O O . ILE A 1 106 ? 2.178 4.852 10.759 1.00 91.12 106 ILE A O 1
ATOM 862 N N . ILE A 1 107 ? 2.172 5.124 8.525 1.00 91.81 107 ILE A N 1
ATOM 863 C CA . ILE A 1 107 ? 1.136 6.161 8.519 1.00 91.81 107 ILE A CA 1
ATOM 864 C C . ILE A 1 107 ? -0.185 5.644 9.107 1.00 91.81 107 ILE A C 1
ATOM 866 O O . ILE A 1 107 ? -0.838 6.365 9.864 1.00 91.81 107 ILE A O 1
ATOM 870 N N . PHE A 1 108 ? -0.555 4.386 8.849 1.00 92.31 108 PHE A N 1
ATOM 871 C CA . PHE A 1 108 ? -1.730 3.772 9.467 1.00 92.31 108 PHE A CA 1
ATOM 872 C C . PHE A 1 108 ? -1.677 3.846 10.995 1.00 92.31 108 PHE A C 1
ATOM 874 O O . PHE A 1 108 ? -2.648 4.265 11.627 1.00 92.31 108 PHE A O 1
ATOM 881 N N . PHE A 1 109 ? -0.551 3.462 11.603 1.00 89.56 109 PHE A N 1
ATOM 882 C CA . PHE A 1 109 ? -0.416 3.487 13.060 1.00 89.56 109 PHE A CA 1
ATOM 883 C C . PHE A 1 109 ? -0.453 4.916 13.616 1.00 89.56 109 PHE A C 1
ATOM 885 O O . PHE A 1 109 ? -1.021 5.137 14.690 1.00 89.56 109 PHE A O 1
ATOM 892 N N . CYS A 1 110 ? 0.075 5.896 12.876 1.00 90.00 110 CYS A N 1
ATOM 893 C CA . CYS A 1 110 ? -0.053 7.311 13.221 1.00 90.00 110 CYS A CA 1
ATOM 894 C C . CYS A 1 110 ? -1.521 7.770 13.211 1.00 90.00 110 CYS A C 1
ATOM 896 O O . CYS A 1 110 ? -1.991 8.336 14.202 1.00 90.00 110 CYS A O 1
ATOM 898 N N . PHE A 1 111 ? -2.273 7.476 12.145 1.00 89.25 111 PHE A N 1
ATOM 899 C CA . PHE A 1 111 ? -3.693 7.830 12.056 1.00 89.25 111 PHE A CA 1
ATOM 900 C C . PHE A 1 111 ? -4.548 7.109 13.096 1.00 89.25 111 PHE A C 1
ATOM 902 O O . PHE A 1 111 ? -5.402 7.733 13.729 1.00 89.25 111 PHE A O 1
ATOM 909 N N . GLU A 1 112 ? -4.302 5.818 13.330 1.00 85.69 112 GLU A N 1
ATOM 910 C CA . GLU A 1 112 ? -5.016 5.049 14.348 1.00 85.69 112 GLU A CA 1
ATOM 911 C C . GLU A 1 112 ? -4.816 5.658 15.743 1.00 85.69 112 GLU A C 1
ATOM 913 O O . GLU A 1 112 ? -5.769 5.743 16.522 1.00 85.69 112 GLU A O 1
ATOM 918 N N . LYS A 1 113 ? -3.603 6.126 16.058 1.00 86.00 113 LYS A N 1
ATOM 919 C CA . LYS A 1 113 ? -3.312 6.790 17.333 1.00 86.00 113 LYS A CA 1
ATOM 920 C C . LYS A 1 113 ? -4.022 8.141 17.450 1.00 86.00 113 LYS A C 1
ATOM 922 O O . LYS A 1 113 ? -4.597 8.416 18.500 1.00 86.00 113 LYS A O 1
ATOM 927 N N . LEU A 1 114 ? -4.007 8.965 16.400 1.00 86.56 114 LEU A N 1
ATOM 928 C CA . LEU A 1 114 ? -4.635 10.294 16.399 1.00 86.56 114 LEU A CA 1
ATOM 929 C C . LEU A 1 114 ? -6.160 10.215 16.536 1.00 86.56 114 LEU A C 1
ATOM 931 O O . LEU A 1 114 ? -6.743 10.865 17.401 1.00 86.56 114 LEU A O 1
ATOM 935 N N . ILE A 1 115 ? -6.801 9.370 15.728 1.00 84.12 115 ILE A N 1
ATOM 936 C CA . ILE A 1 115 ? -8.263 9.259 15.693 1.00 84.12 115 ILE A CA 1
ATOM 937 C C . ILE A 1 115 ? -8.795 8.677 17.007 1.00 84.12 115 ILE A C 1
ATOM 939 O O . ILE A 1 115 ? -9.770 9.197 17.549 1.00 84.12 115 ILE A O 1
ATOM 943 N N . ASN A 1 116 ? -8.138 7.649 17.556 1.00 75.25 116 ASN A N 1
ATOM 944 C CA . ASN A 1 116 ? -8.564 7.046 18.822 1.00 75.25 116 ASN A CA 1
ATOM 945 C C . ASN A 1 116 ? -8.275 7.940 20.036 1.00 75.25 116 ASN A C 1
ATOM 947 O O . ASN A 1 116 ? -9.036 7.905 20.998 1.00 75.25 116 ASN A O 1
ATOM 951 N N . LYS A 1 117 ? -7.213 8.759 20.007 1.00 70.50 117 LYS A N 1
ATOM 952 C CA . LYS A 1 117 ? -6.934 9.726 21.081 1.00 70.50 117 LYS A CA 1
ATOM 953 C C . LYS A 1 117 ? -8.048 10.769 21.185 1.00 70.50 117 LYS A C 1
ATOM 955 O O . LYS A 1 117 ? -8.499 11.056 22.289 1.00 70.50 117 LYS A O 1
ATOM 960 N N . ASN A 1 118 ? -8.548 11.259 20.052 1.00 60.00 118 ASN A N 1
ATOM 961 C CA . ASN A 1 118 ? -9.638 12.235 20.033 1.00 60.00 118 ASN A CA 1
ATOM 962 C C . ASN A 1 118 ? -10.971 11.640 20.514 1.00 60.00 118 ASN A C 1
ATOM 964 O O . ASN A 1 118 ? -11.779 12.351 21.094 1.00 60.00 118 ASN A O 1
ATOM 968 N N . THR A 1 119 ? -11.179 10.325 20.374 1.00 56.78 119 THR A N 1
ATOM 969 C CA . THR A 1 119 ? -12.419 9.672 20.838 1.00 56.78 119 THR A CA 1
ATOM 970 C C . THR A 1 119 ? -12.507 9.527 22.364 1.00 56.78 119 THR A C 1
ATOM 972 O O . THR A 1 119 ? -13.584 9.251 22.882 1.00 56.78 119 THR A O 1
ATOM 975 N N . ILE A 1 120 ? -11.386 9.657 23.085 1.00 54.22 120 ILE A N 1
ATOM 976 C CA . ILE A 1 120 ? -11.334 9.563 24.557 1.00 54.22 120 ILE A CA 1
ATOM 977 C C . ILE A 1 120 ? -11.573 10.932 25.208 1.00 54.22 120 ILE A C 1
ATOM 979 O O . ILE A 1 120 ? -12.059 10.984 26.326 1.00 54.22 120 ILE A O 1
ATOM 983 N N . VAL A 1 121 ? -11.253 12.030 24.516 1.00 55.31 121 VAL A N 1
ATOM 984 C CA . VAL A 1 121 ? -11.412 13.399 25.042 1.00 55.31 121 VAL A CA 1
ATOM 985 C C . VAL A 1 121 ? -12.860 13.897 24.920 1.00 55.31 121 VAL A C 1
ATOM 987 O O . VAL A 1 121 ? -13.266 14.786 25.656 1.00 55.31 121 VAL A O 1
ATOM 990 N N . GLU A 1 122 ? -13.650 13.311 24.018 1.00 47.09 122 GLU A N 1
ATOM 991 C CA . GLU A 1 122 ? -15.064 13.661 23.801 1.00 47.09 122 GLU A CA 1
ATOM 992 C C . GLU A 1 122 ? -16.053 12.854 24.672 1.00 47.09 122 GLU A C 1
ATOM 994 O O . GLU A 1 122 ? -17.262 12.925 24.448 1.00 47.09 122 GLU A O 1
ATOM 999 N N . LYS A 1 123 ? -15.568 12.069 25.644 1.00 42.72 123 LYS A N 1
ATOM 1000 C CA . LYS A 1 123 ? -16.397 11.356 26.629 1.00 42.72 123 LYS A CA 1
ATOM 1001 C C . LYS A 1 123 ? -16.131 11.867 28.032 1.00 42.72 123 LYS A C 1
ATOM 1003 O O . LYS A 1 123 ? -17.120 11.948 28.789 1.00 42.72 123 LYS A O 1
#

Secondary structure (DSSP, 8-state):
-HHHHHHHHHHHHHHHHHHHHHHHHHTT-TTTS--TTTTHHHHHHHHHHHHHHHHHHH-SS-HHHHHHHHHHHHHHHHHHHHHHHHHTT-GGG--HHHHHHHHHHHHHHHHHHHHHHHHHHT-

pLDDT: mean 78.52, std 13.03, range [42.72, 95.56]